Protein AF-U1NZK3-F1 (afdb_monomer_lite)

Radius of gyration: 23.52 Å; chains: 1; bounding box: 36×91×37 Å

pLDDT: mean 86.2, std 17.05, range [40.22, 98.25]

Secondary structure (DSSP, 8-state):
--PPP---------------HHHHHHHHHHHHHHHHHHH-HHHHHHHHHHHHHHHHHHHHHHHT--HHHHHHHHHHTTT-S-HHHHHHHHT---HHHHHHHHHSHHHHHHHHHHHHHHHHHHHTT-

Sequence (126 aa):
MPWRRSRADGDQFEGTPERSTDDRDADRLGTEVGTAVRGGGEAWERVRSDLAELAADAYADTENVSPATARRAVRRGEWTGDTLASGVLAGDVSRWARLRLWLVPERERRRRVERTVRAIRRLGGR

Structure (mmCIF, N/CA/C/O backbone):
data_AF-U1NZK3-F1
#
_entry.id   AF-U1NZK3-F1
#
loop_
_atom_site.group_PDB
_atom_site.id
_atom_site.type_symbol
_atom_site.label_atom_id
_atom_site.label_alt_id
_atom_site.label_comp_id
_atom_site.label_asym_id
_atom_site.label_entity_id
_atom_site.label_seq_id
_atom_site.pdbx_PDB_ins_code
_atom_site.Cartn_x
_atom_site.Cartn_y
_atom_site.Cartn_z
_atom_site.occupancy
_atom_site.B_iso_or_equiv
_atom_site.auth_seq_id
_atom_site.auth_comp_id
_atom_site.auth_asym_id
_atom_site.auth_atom_id
_atom_site.pdbx_PDB_model_num
ATOM 1 N N . MET A 1 1 ? -19.065 74.374 -11.446 1.00 48.06 1 MET A N 1
ATOM 2 C CA . MET A 1 1 ? -19.227 73.457 -10.289 1.00 48.06 1 MET A CA 1
ATOM 3 C C . MET A 1 1 ? -20.655 72.923 -10.343 1.00 48.06 1 MET A C 1
ATOM 5 O O . MET A 1 1 ? -21.526 73.768 -10.497 1.00 48.06 1 MET A O 1
ATOM 9 N N . PRO A 1 2 ? -20.911 71.598 -10.320 1.00 46.56 2 PRO A N 1
ATOM 10 C CA . PRO A 1 2 ? -20.259 70.624 -9.450 1.00 46.56 2 PRO A CA 1
ATOM 11 C C . PRO A 1 2 ? -19.617 69.413 -10.160 1.00 46.56 2 PRO A C 1
ATOM 13 O O . PRO A 1 2 ? -19.884 69.069 -11.305 1.00 46.56 2 PRO A O 1
ATOM 16 N N . TRP A 1 3 ? -18.717 68.821 -9.394 1.00 40.22 3 TRP A N 1
ATOM 17 C CA . TRP A 1 3 ? -17.820 67.687 -9.573 1.00 40.22 3 TRP A CA 1
ATOM 18 C C . TRP A 1 3 ? -18.562 66.342 -9.698 1.00 40.22 3 TRP A C 1
ATOM 20 O O . TRP A 1 3 ? -19.457 66.040 -8.912 1.00 40.22 3 TRP A O 1
ATOM 30 N N . ARG A 1 4 ? -18.133 65.486 -10.639 1.00 48.16 4 ARG A N 1
ATOM 31 C CA . ARG A 1 4 ? -18.432 64.044 -10.639 1.00 48.16 4 ARG A CA 1
ATOM 32 C C . ARG A 1 4 ? -17.347 63.303 -9.841 1.00 48.16 4 ARG A C 1
ATOM 34 O O . ARG A 1 4 ? -16.182 63.334 -10.220 1.00 48.16 4 ARG A O 1
ATOM 41 N N . ARG A 1 5 ? -17.740 62.624 -8.753 1.00 47.25 5 ARG A N 1
ATOM 42 C CA . ARG A 1 5 ? -17.079 61.393 -8.251 1.00 47.25 5 ARG A CA 1
ATOM 43 C C . ARG A 1 5 ? -17.400 60.263 -9.260 1.00 47.25 5 ARG A C 1
ATOM 45 O O . ARG A 1 5 ? -18.425 60.362 -9.926 1.00 47.25 5 ARG A O 1
ATOM 52 N N . SER A 1 6 ? -16.616 59.214 -9.502 1.00 46.41 6 SER A N 1
ATOM 53 C CA . SER A 1 6 ? -15.830 58.341 -8.619 1.00 46.41 6 SER A CA 1
ATOM 54 C C . SER A 1 6 ? -14.766 57.602 -9.455 1.00 46.41 6 SER A C 1
ATOM 56 O O . SER A 1 6 ? -15.045 57.257 -10.598 1.00 46.41 6 SER A O 1
ATOM 58 N N . ARG A 1 7 ? -13.526 57.493 -8.947 1.00 43.50 7 ARG A N 1
ATOM 59 C CA . ARG A 1 7 ? -12.806 56.250 -8.551 1.00 43.50 7 ARG A CA 1
ATOM 60 C C . ARG A 1 7 ? -12.917 55.105 -9.572 1.00 43.50 7 ARG A C 1
ATOM 62 O O . ARG A 1 7 ? -13.997 54.558 -9.733 1.00 43.50 7 ARG A O 1
ATOM 69 N N . ALA A 1 8 ? -11.895 54.864 -10.392 1.00 42.84 8 ALA A N 1
ATOM 70 C CA . ALA A 1 8 ? -10.591 54.254 -10.073 1.00 42.84 8 ALA A CA 1
ATOM 71 C C . ALA A 1 8 ? -10.703 52.753 -9.770 1.00 42.84 8 ALA A C 1
ATOM 73 O O . ALA A 1 8 ? -11.394 52.365 -8.832 1.00 42.84 8 ALA A O 1
ATOM 74 N N . ASP A 1 9 ? -9.986 52.004 -10.608 1.00 44.50 9 ASP A N 1
ATOM 75 C CA . ASP A 1 9 ? -9.468 50.649 -10.450 1.00 44.50 9 ASP A CA 1
ATOM 76 C C . ASP A 1 9 ? -10.440 49.563 -10.001 1.00 44.50 9 ASP A C 1
ATOM 78 O O . ASP A 1 9 ? -10.633 49.278 -8.822 1.00 44.50 9 ASP A O 1
ATOM 82 N N . GLY A 1 10 ? -10.965 48.863 -11.009 1.00 44.12 10 GLY A N 1
ATOM 83 C CA . GLY A 1 10 ? -11.195 47.433 -10.879 1.00 44.12 10 GLY A CA 1
ATOM 84 C C . GLY A 1 10 ? -9.838 46.750 -10.757 1.00 44.12 10 GLY A C 1
ATOM 85 O O . GLY A 1 10 ? -9.234 46.399 -11.767 1.00 44.12 10 GLY A O 1
ATOM 86 N N . ASP A 1 11 ? -9.374 46.630 -9.517 1.00 47.56 11 ASP A N 1
ATOM 87 C CA . ASP A 1 11 ? -8.263 45.782 -9.110 1.00 47.56 11 ASP A CA 1
ATOM 88 C C . ASP A 1 11 ? -8.617 44.346 -9.517 1.00 47.56 11 ASP A C 1
ATOM 90 O O . ASP A 1 11 ? -9.434 43.660 -8.891 1.00 47.56 11 ASP A O 1
ATOM 94 N N . GLN A 1 12 ? -8.099 43.941 -10.675 1.00 52.31 12 GLN A N 1
ATOM 95 C CA . GLN A 1 12 ? -8.117 42.559 -11.108 1.00 52.31 12 GLN A CA 1
ATOM 96 C C . GLN A 1 12 ? -7.209 41.815 -10.135 1.00 52.31 12 GLN A C 1
ATOM 98 O O . GLN A 1 12 ? -5.991 41.825 -10.283 1.00 52.31 12 GLN A O 1
ATOM 103 N N . PHE A 1 13 ? -7.803 41.171 -9.131 1.00 49.06 13 PHE A N 1
ATOM 104 C CA . PHE A 1 13 ? -7.123 40.135 -8.368 1.00 49.06 13 PHE A CA 1
ATOM 105 C C . PHE A 1 13 ? -6.858 38.951 -9.302 1.00 49.06 13 PHE A C 1
ATOM 107 O O . PHE A 1 13 ? -7.570 37.947 -9.300 1.00 49.06 13 PHE A O 1
ATOM 114 N N . GLU A 1 14 ? -5.816 39.077 -10.116 1.00 50.28 14 GLU A N 1
ATOM 115 C CA . GLU A 1 14 ? -5.149 37.979 -10.800 1.00 50.28 14 GLU A CA 1
ATOM 116 C C . GLU A 1 14 ? -4.321 37.230 -9.744 1.00 50.28 14 GLU A C 1
ATOM 118 O O . GLU A 1 14 ? -3.093 37.269 -9.691 1.00 50.28 14 GLU A O 1
ATOM 123 N N . GLY A 1 15 ? -5.033 36.599 -8.808 1.00 51.06 15 GLY A N 1
ATOM 124 C CA . GLY A 1 15 ? -4.443 35.665 -7.867 1.00 51.06 15 GLY A CA 1
ATOM 125 C C . GLY A 1 15 ? -3.937 34.471 -8.660 1.00 51.06 15 GLY A C 1
ATOM 126 O O . GLY A 1 15 ? -4.725 33.657 -9.139 1.00 51.06 15 GLY A O 1
ATOM 127 N N . THR A 1 16 ? -2.617 34.374 -8.818 1.00 55.34 16 THR A N 1
ATOM 128 C CA . THR A 1 16 ? -1.963 33.129 -9.235 1.00 55.34 16 THR A CA 1
ATOM 129 C C . THR A 1 16 ? -2.517 32.012 -8.347 1.00 55.34 16 THR A C 1
ATOM 131 O O . THR A 1 16 ? -2.507 32.199 -7.130 1.00 55.34 16 THR A O 1
ATOM 134 N N . PRO A 1 17 ? -3.033 30.890 -8.884 1.00 59.94 17 PRO A N 1
ATOM 135 C CA . PRO A 1 17 ? -3.569 29.833 -8.038 1.00 59.94 17 PRO A CA 1
ATOM 136 C C . PRO A 1 17 ? -2.440 29.319 -7.143 1.00 59.94 17 PRO A C 1
ATOM 138 O O . PRO A 1 17 ? -1.518 28.644 -7.605 1.00 59.94 17 PRO A O 1
ATOM 141 N N . GLU A 1 18 ? -2.480 29.688 -5.865 1.00 56.16 18 GLU A N 1
ATOM 142 C CA . GLU A 1 18 ? -1.577 29.161 -4.856 1.00 56.16 18 GLU A CA 1
ATOM 143 C C . GLU A 1 18 ? -1.844 27.661 -4.760 1.00 56.16 18 GLU A C 1
ATOM 145 O O . GLU A 1 18 ? -2.871 27.216 -4.251 1.00 56.16 18 GLU A O 1
ATOM 150 N N . ARG A 1 19 ? -0.931 26.867 -5.321 1.00 64.69 19 ARG A N 1
ATOM 151 C CA . ARG A 1 19 ? -0.964 25.408 -5.211 1.00 64.69 19 ARG A CA 1
ATOM 152 C C . ARG A 1 19 ? -1.054 25.029 -3.733 1.00 64.69 19 ARG A C 1
ATOM 154 O O . ARG A 1 19 ? -0.170 25.409 -2.951 1.00 64.69 19 ARG A O 1
ATOM 161 N N . SER A 1 20 ? -2.083 24.263 -3.371 1.00 74.25 20 SER A N 1
ATOM 162 C CA . SER A 1 20 ? -2.273 23.800 -1.996 1.00 74.25 20 SER A CA 1
ATOM 163 C C . SER A 1 20 ? -1.041 23.016 -1.529 1.00 74.25 20 SER A C 1
ATOM 165 O O . SER A 1 20 ? -0.321 22.408 -2.329 1.00 74.25 20 SER A O 1
ATOM 167 N N . THR A 1 21 ? -0.750 23.041 -0.230 1.00 73.62 21 THR A N 1
ATOM 168 C CA . THR A 1 21 ? 0.266 22.159 0.368 1.00 73.62 21 THR A CA 1
ATOM 169 C C . THR A 1 21 ? -0.033 20.692 0.061 1.00 73.62 21 THR A C 1
ATOM 171 O O . THR A 1 21 ? 0.880 19.973 -0.334 1.00 73.62 21 THR A O 1
ATOM 174 N N . ASP A 1 22 ? -1.311 20.306 0.082 1.00 74.62 22 ASP A N 1
ATOM 175 C CA . ASP A 1 22 ? -1.763 18.947 -0.241 1.00 74.62 22 ASP A CA 1
ATOM 176 C C . ASP A 1 22 ? -1.394 18.532 -1.673 1.00 74.62 22 ASP A C 1
ATOM 178 O O . ASP A 1 22 ? -0.955 17.405 -1.900 1.00 74.62 22 ASP A O 1
ATOM 182 N N . ASP A 1 23 ? -1.498 19.448 -2.644 1.00 78.00 23 ASP A N 1
ATOM 183 C CA . ASP A 1 23 ? -1.118 19.174 -4.037 1.00 78.00 23 ASP A CA 1
ATOM 184 C C . ASP A 1 23 ? 0.392 18.956 -4.170 1.00 78.00 23 ASP A C 1
ATOM 186 O O . ASP A 1 23 ? 0.846 18.100 -4.931 1.00 78.00 23 ASP A O 1
ATOM 190 N N . ARG A 1 24 ? 1.193 19.717 -3.414 1.00 76.62 24 ARG A N 1
ATOM 191 C CA . ARG A 1 24 ? 2.656 19.572 -3.406 1.00 76.62 24 ARG A CA 1
ATOM 192 C C . ARG A 1 24 ? 3.086 18.255 -2.770 1.00 76.62 24 ARG A C 1
ATOM 194 O O . ARG A 1 24 ? 4.011 17.616 -3.276 1.00 76.62 24 ARG A O 1
ATOM 201 N N . ASP A 1 25 ? 2.411 17.839 -1.707 1.00 76.88 25 ASP A N 1
ATOM 202 C CA . ASP A 1 25 ? 2.664 16.555 -1.062 1.00 76.88 25 ASP A CA 1
ATOM 203 C C . ASP A 1 25 ? 2.240 15.390 -1.967 1.00 76.88 25 ASP A C 1
ATOM 205 O O . ASP A 1 25 ? 3.002 14.435 -2.137 1.00 76.88 25 ASP A O 1
ATOM 209 N N . ALA A 1 26 ? 1.098 15.500 -2.652 1.00 79.06 26 ALA A N 1
ATOM 210 C CA . ALA A 1 26 ? 0.662 14.522 -3.646 1.00 79.06 26 ALA A CA 1
ATOM 211 C C . ALA A 1 26 ? 1.645 14.398 -4.827 1.00 79.06 26 ALA A C 1
ATOM 213 O O . ALA A 1 26 ? 2.002 13.279 -5.209 1.00 79.06 26 ALA A O 1
ATOM 214 N N . ASP A 1 27 ? 2.142 15.515 -5.370 1.00 85.69 27 ASP A N 1
ATOM 215 C CA . ASP A 1 27 ? 3.147 15.528 -6.446 1.00 85.69 27 ASP A CA 1
ATOM 216 C C . ASP A 1 27 ? 4.472 14.888 -5.995 1.00 85.69 27 ASP A C 1
ATOM 218 O O . ASP A 1 27 ? 5.096 14.108 -6.732 1.00 85.69 27 ASP A O 1
ATOM 222 N N . ARG A 1 28 ? 4.906 15.179 -4.762 1.00 85.00 28 ARG A N 1
ATOM 223 C CA . ARG A 1 28 ? 6.113 14.589 -4.173 1.00 85.00 28 ARG A CA 1
ATOM 224 C C . ARG A 1 28 ? 5.971 13.077 -4.017 1.00 85.00 28 ARG A C 1
ATOM 226 O O . ARG A 1 28 ? 6.861 12.342 -4.449 1.00 85.00 28 ARG A O 1
ATOM 233 N N . LEU A 1 29 ? 4.856 12.611 -3.458 1.00 82.12 29 LEU A N 1
ATOM 234 C CA . LEU A 1 29 ? 4.562 11.183 -3.315 1.00 82.12 29 LEU A CA 1
ATOM 235 C C . LEU A 1 29 ? 4.467 10.498 -4.684 1.00 82.12 29 LEU A C 1
ATOM 237 O O . LEU A 1 29 ? 5.041 9.428 -4.886 1.00 82.12 29 LEU A O 1
ATOM 241 N N . GLY A 1 30 ? 3.818 11.137 -5.659 1.00 86.38 30 GLY A N 1
ATOM 242 C CA . GLY A 1 30 ? 3.763 10.658 -7.040 1.00 86.38 30 GLY A CA 1
ATOM 243 C C . GLY A 1 30 ? 5.154 10.504 -7.662 1.00 86.38 30 GLY A C 1
ATOM 244 O O . GLY A 1 30 ? 5.439 9.500 -8.320 1.00 86.38 30 GLY A O 1
ATOM 245 N N . THR A 1 31 ? 6.056 11.450 -7.396 1.00 89.62 31 THR A N 1
ATOM 246 C CA . THR A 1 31 ? 7.456 11.404 -7.846 1.00 89.62 31 THR A CA 1
ATOM 247 C C . THR A 1 31 ? 8.240 10.275 -7.174 1.00 89.62 31 THR A C 1
ATOM 249 O O . THR A 1 31 ? 8.993 9.557 -7.844 1.00 89.62 31 THR A O 1
ATOM 252 N N . GLU A 1 32 ? 8.060 10.071 -5.869 1.00 88.44 32 GLU A N 1
ATOM 253 C CA . GLU A 1 32 ? 8.707 8.991 -5.121 1.00 88.44 32 GLU A CA 1
ATOM 254 C C . GLU A 1 32 ? 8.240 7.614 -5.605 1.00 88.44 32 GLU A C 1
ATOM 256 O O . GLU A 1 32 ? 9.067 6.763 -5.949 1.00 88.44 32 GLU A O 1
ATOM 261 N N . VAL A 1 33 ? 6.929 7.429 -5.766 1.00 91.88 33 VAL A N 1
ATOM 262 C CA . VAL A 1 33 ? 6.352 6.213 -6.350 1.00 91.88 33 VAL A CA 1
ATOM 263 C C . VAL A 1 33 ? 6.848 6.012 -7.781 1.00 91.88 33 VAL A C 1
ATOM 265 O O . VAL A 1 33 ? 7.259 4.909 -8.140 1.00 91.88 33 VAL A O 1
ATOM 268 N N . GLY A 1 34 ? 6.889 7.064 -8.603 1.00 92.44 34 GLY A N 1
ATOM 269 C CA . GLY A 1 34 ? 7.422 6.999 -9.965 1.00 92.44 34 GLY A CA 1
ATOM 270 C C . GLY A 1 34 ? 8.903 6.608 -10.015 1.00 92.44 34 GLY A C 1
ATOM 271 O O . GLY A 1 34 ? 9.338 5.905 -10.932 1.00 92.44 34 GLY A O 1
ATOM 272 N N . THR A 1 35 ? 9.686 7.020 -9.019 1.00 92.62 35 THR A N 1
ATOM 273 C CA . THR A 1 35 ? 11.096 6.634 -8.860 1.00 92.62 35 THR A CA 1
ATOM 274 C C . THR A 1 35 ? 11.219 5.174 -8.435 1.00 92.62 35 THR A C 1
ATOM 276 O O . THR A 1 35 ? 11.967 4.421 -9.057 1.00 92.62 35 THR A O 1
ATOM 279 N N . ALA A 1 36 ? 10.428 4.733 -7.456 1.00 93.12 36 ALA A N 1
ATOM 280 C CA . ALA A 1 36 ? 10.370 3.341 -7.017 1.00 93.12 36 ALA A CA 1
ATOM 281 C C . ALA A 1 36 ? 9.938 2.389 -8.145 1.00 93.12 36 ALA A C 1
ATOM 283 O O . ALA A 1 36 ? 10.511 1.313 -8.323 1.00 93.12 36 ALA A O 1
ATOM 284 N N . VAL A 1 37 ? 8.953 2.794 -8.951 1.00 95.44 37 VAL A N 1
ATOM 285 C CA . VAL A 1 37 ? 8.454 2.019 -10.092 1.00 95.44 37 VAL A CA 1
ATOM 286 C C . VAL A 1 37 ? 9.515 1.873 -11.179 1.00 95.44 37 VAL A C 1
ATOM 288 O O . VAL A 1 37 ? 9.672 0.773 -11.711 1.00 95.44 37 VAL A O 1
ATOM 291 N N . ARG A 1 38 ? 10.279 2.922 -11.488 1.00 94.31 38 ARG A N 1
ATOM 292 C CA . ARG A 1 38 ? 11.337 2.856 -12.508 1.00 94.31 38 ARG A CA 1
ATOM 293 C C . ARG A 1 38 ? 12.594 2.150 -12.005 1.00 94.31 38 ARG A C 1
ATOM 295 O O . ARG A 1 38 ? 13.053 1.200 -12.631 1.00 94.31 38 ARG A O 1
ATOM 302 N N . GLY A 1 39 ? 13.109 2.561 -10.849 1.00 88.69 39 GLY A N 1
ATOM 303 C CA . GLY A 1 39 ? 14.416 2.132 -10.343 1.00 88.69 39 GLY A CA 1
ATOM 304 C C . GLY A 1 39 ? 14.403 0.887 -9.453 1.00 88.69 39 GLY A C 1
ATOM 305 O O . GLY A 1 39 ? 15.380 0.145 -9.433 1.00 88.69 39 GLY A O 1
ATOM 306 N N . GLY A 1 40 ? 13.311 0.607 -8.735 1.00 91.19 40 GLY A N 1
ATOM 307 C CA . GLY A 1 40 ? 13.334 -0.405 -7.677 1.00 91.19 40 GLY A CA 1
ATOM 308 C C . GLY A 1 40 ? 14.249 0.002 -6.509 1.00 91.19 40 GLY A C 1
ATOM 309 O O . GLY A 1 40 ? 14.309 1.177 -6.145 1.00 91.19 40 GLY A O 1
ATOM 310 N N . GLY A 1 41 ? 14.955 -0.972 -5.924 1.00 91.75 41 GLY A N 1
ATOM 311 C CA . GLY A 1 41 ? 15.993 -0.739 -4.911 1.00 91.75 41 GLY A CA 1
ATOM 312 C C . GLY A 1 41 ? 15.493 -0.014 -3.659 1.00 91.75 41 GLY A C 1
ATOM 313 O O . GLY A 1 41 ? 14.392 -0.267 -3.180 1.00 91.75 41 GLY A O 1
ATOM 314 N N . GLU A 1 42 ? 16.292 0.916 -3.140 1.00 93.50 42 GLU A N 1
ATOM 315 C CA . GLU A 1 42 ? 15.974 1.666 -1.915 1.00 93.50 42 GLU A CA 1
ATOM 316 C C . GLU A 1 42 ? 14.679 2.479 -2.015 1.00 93.50 42 GLU A C 1
ATOM 318 O O . GLU A 1 42 ? 13.931 2.572 -1.046 1.00 93.50 42 GLU A O 1
ATOM 323 N N . ALA A 1 43 ? 14.383 3.047 -3.189 1.00 92.00 43 ALA A N 1
ATOM 324 C CA . ALA A 1 43 ? 13.132 3.771 -3.404 1.00 92.00 43 ALA A CA 1
ATOM 325 C C . ALA A 1 43 ? 11.920 2.834 -3.294 1.00 92.00 43 ALA A C 1
ATOM 327 O O . ALA A 1 43 ? 10.890 3.210 -2.743 1.00 92.00 43 ALA A O 1
ATOM 328 N N . TRP A 1 44 ? 12.053 1.595 -3.777 1.00 94.31 44 TRP A N 1
ATOM 329 C CA . TRP A 1 44 ? 11.027 0.572 -3.594 1.00 94.31 44 TRP A CA 1
ATOM 330 C C . TRP A 1 44 ? 10.857 0.171 -2.129 1.00 94.31 44 TRP A C 1
ATOM 332 O O . TRP A 1 44 ? 9.725 0.033 -1.672 1.00 94.31 44 TRP A O 1
ATOM 342 N N . GLU A 1 45 ? 11.953 0.014 -1.388 1.00 94.38 45 GLU A N 1
ATOM 343 C CA . GLU A 1 45 ? 11.883 -0.327 0.035 1.00 94.38 45 GLU A CA 1
ATOM 344 C C . GLU A 1 45 ? 11.234 0.779 0.873 1.00 94.38 45 GLU A C 1
ATOM 346 O O . GLU A 1 45 ? 10.422 0.468 1.743 1.00 94.38 45 GLU A O 1
ATOM 351 N N . ARG A 1 46 ? 11.498 2.056 0.561 1.00 93.38 46 ARG A N 1
ATOM 352 C CA . ARG A 1 46 ? 10.806 3.197 1.184 1.00 93.38 46 ARG A CA 1
ATOM 353 C C . ARG A 1 46 ? 9.303 3.163 0.934 1.00 93.38 46 ARG A C 1
ATOM 355 O O . ARG A 1 46 ? 8.538 3.059 1.885 1.00 93.38 46 ARG A O 1
ATOM 362 N N . VAL A 1 47 ? 8.888 3.088 -0.333 1.00 94.69 47 VAL A N 1
ATOM 363 C CA . VAL A 1 47 ? 7.460 2.988 -0.691 1.00 94.69 47 VAL A CA 1
ATOM 364 C C . VAL A 1 47 ? 6.798 1.774 -0.033 1.00 94.69 47 VAL A C 1
ATOM 366 O O . VAL A 1 47 ? 5.661 1.855 0.426 1.00 94.69 47 VAL A O 1
ATOM 369 N N . ARG A 1 48 ? 7.490 0.630 0.042 1.00 95.62 48 ARG A N 1
ATOM 370 C CA . ARG A 1 48 ? 6.977 -0.566 0.723 1.00 95.62 48 ARG A CA 1
ATOM 371 C C . ARG A 1 48 ? 6.796 -0.335 2.225 1.00 95.62 48 ARG A C 1
ATOM 373 O O . ARG A 1 48 ? 5.800 -0.804 2.769 1.00 95.62 48 ARG A O 1
ATOM 380 N N . SER A 1 49 ? 7.734 0.355 2.870 1.00 95.19 49 SER A N 1
ATOM 381 C CA . SER A 1 49 ? 7.659 0.714 4.289 1.00 95.19 49 SER A CA 1
ATOM 382 C C . SER A 1 49 ? 6.477 1.641 4.568 1.00 95.19 49 SER A C 1
ATOM 384 O O . SER A 1 49 ? 5.681 1.352 5.457 1.00 95.19 49 SER A O 1
ATOM 386 N N . ASP A 1 50 ? 6.301 2.688 3.763 1.00 95.06 50 ASP A N 1
ATOM 387 C CA . ASP A 1 50 ? 5.199 3.644 3.928 1.00 95.06 50 ASP A CA 1
ATOM 388 C C . ASP A 1 50 ? 3.840 2.960 3.742 1.00 95.06 50 ASP A C 1
ATOM 390 O O . ASP A 1 50 ? 2.920 3.133 4.539 1.00 95.06 50 ASP A O 1
ATOM 394 N N . LEU A 1 51 ? 3.726 2.094 2.729 1.00 96.38 51 LEU A N 1
ATOM 395 C CA . LEU A 1 51 ? 2.527 1.280 2.525 1.00 96.38 51 LEU A CA 1
ATOM 396 C C . LEU A 1 51 ? 2.275 0.303 3.683 1.00 96.38 51 LEU A C 1
ATOM 398 O O . LEU A 1 51 ? 1.118 -0.010 3.957 1.00 96.38 51 LEU A O 1
ATOM 402 N N . ALA A 1 52 ? 3.321 -0.199 4.344 1.00 97.19 52 ALA A N 1
ATOM 403 C CA . ALA A 1 52 ? 3.181 -1.087 5.492 1.00 97.19 52 ALA A CA 1
ATOM 404 C C . ALA A 1 52 ? 2.653 -0.364 6.733 1.00 97.19 52 ALA A C 1
ATOM 406 O O . ALA A 1 52 ? 1.790 -0.921 7.411 1.00 97.19 52 ALA A O 1
ATOM 407 N N . GLU A 1 53 ? 3.115 0.858 7.003 1.00 97.00 53 GLU A N 1
ATOM 408 C CA . GLU A 1 53 ? 2.568 1.678 8.090 1.00 97.00 53 GLU A CA 1
ATOM 409 C C . GLU A 1 53 ? 1.119 2.083 7.788 1.00 97.00 53 GLU A C 1
ATOM 411 O O . GLU A 1 53 ? 0.244 1.812 8.602 1.00 97.00 53 GLU A O 1
ATOM 416 N N . LEU A 1 54 ? 0.816 2.558 6.572 1.00 96.50 54 LEU A N 1
ATOM 417 C CA . LEU A 1 54 ? -0.564 2.886 6.176 1.00 96.50 54 LEU A CA 1
ATOM 418 C C . LEU A 1 54 ? -1.518 1.686 6.280 1.00 96.50 54 LEU A C 1
ATOM 420 O O . LEU A 1 54 ? -2.673 1.830 6.678 1.00 96.50 54 LEU A O 1
ATOM 424 N N . ALA A 1 55 ? -1.055 0.489 5.910 1.00 97.69 55 ALA A N 1
ATOM 425 C CA .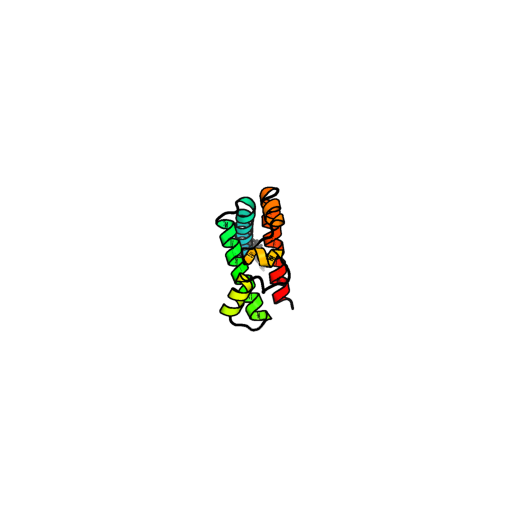 ALA A 1 55 ? -1.836 -0.731 6.078 1.00 97.69 55 ALA A CA 1
ATOM 426 C C . ALA A 1 55 ? -2.041 -1.082 7.557 1.00 97.69 55 ALA A C 1
ATOM 428 O O . ALA A 1 55 ? -3.113 -1.565 7.917 1.00 97.69 55 ALA A O 1
ATOM 429 N N . ALA A 1 56 ? -1.029 -0.865 8.402 1.00 98.12 56 ALA A N 1
ATOM 430 C CA . ALA A 1 56 ? -1.113 -1.142 9.829 1.00 98.12 56 ALA A CA 1
ATOM 431 C C . ALA A 1 56 ? -2.073 -0.178 10.530 1.00 98.12 56 ALA A C 1
ATOM 433 O O . ALA A 1 56 ? -2.892 -0.643 11.315 1.00 98.12 56 ALA A O 1
ATOM 434 N N . ASP A 1 57 ? -2.027 1.112 10.204 1.00 97.50 57 ASP A N 1
ATOM 435 C CA . ASP A 1 57 ? -2.942 2.114 10.754 1.00 97.50 57 ASP A CA 1
ATOM 436 C C . ASP A 1 57 ? -4.387 1.791 10.357 1.00 97.50 57 ASP A C 1
ATOM 438 O O . ASP A 1 57 ? -5.239 1.571 11.216 1.00 97.50 57 ASP A O 1
ATOM 442 N N . ALA A 1 58 ? -4.640 1.594 9.057 1.00 96.50 58 ALA A N 1
ATOM 443 C CA . ALA A 1 58 ? -5.974 1.246 8.571 1.00 96.50 58 ALA A CA 1
ATOM 444 C C . ALA A 1 58 ? -6.508 -0.061 9.187 1.00 96.50 58 ALA A C 1
ATOM 446 O O . ALA A 1 58 ? -7.697 -0.165 9.490 1.00 96.50 58 ALA A O 1
ATOM 447 N N . TYR A 1 59 ? -5.653 -1.072 9.369 1.00 97.31 59 TYR A N 1
ATOM 448 C CA . TYR A 1 59 ? -6.042 -2.337 9.996 1.00 97.31 59 TYR A CA 1
ATOM 449 C C . TYR A 1 59 ? -6.297 -2.190 11.501 1.00 97.31 59 TYR A C 1
ATOM 451 O O . TYR A 1 59 ? -7.241 -2.789 12.011 1.00 97.31 59 TYR A O 1
ATOM 459 N N . ALA A 1 60 ? -5.476 -1.409 12.211 1.00 97.44 60 ALA A N 1
ATOM 460 C CA . ALA A 1 60 ? -5.663 -1.124 13.632 1.00 97.44 60 ALA A CA 1
ATOM 461 C C . ALA A 1 60 ? -7.023 -0.469 13.883 1.00 97.44 60 ALA A C 1
ATOM 463 O O . ALA A 1 60 ? -7.758 -0.932 14.754 1.00 97.44 60 ALA A O 1
ATOM 464 N N . ASP A 1 61 ? -7.368 0.526 13.065 1.00 96.31 61 ASP A N 1
ATOM 465 C CA . ASP A 1 61 ? -8.640 1.238 13.147 1.00 96.31 61 ASP A CA 1
ATOM 466 C C . ASP A 1 61 ? -9.822 0.321 12.811 1.00 96.31 61 ASP A C 1
ATOM 468 O O . ASP A 1 61 ? -10.797 0.258 13.556 1.00 96.31 61 ASP A O 1
ATOM 472 N N . THR A 1 62 ? -9.721 -0.438 11.713 1.00 95.75 62 THR A N 1
ATOM 473 C CA . THR A 1 62 ? -10.818 -1.296 11.227 1.00 95.75 62 THR A CA 1
ATOM 474 C C . THR A 1 62 ? -11.120 -2.450 12.184 1.00 95.75 62 THR A C 1
ATOM 476 O O . THR A 1 62 ? -12.280 -2.762 12.437 1.00 95.75 62 THR A O 1
ATOM 479 N N . GLU A 1 63 ? -10.085 -3.106 12.712 1.00 95.81 63 GLU A N 1
ATOM 480 C CA . GLU A 1 63 ? -10.230 -4.289 13.572 1.00 95.81 63 GLU A CA 1
ATOM 481 C C . GLU A 1 63 ? -10.189 -3.936 15.071 1.00 95.81 63 GLU A C 1
ATOM 483 O O . GLU A 1 63 ? -10.263 -4.826 15.919 1.00 95.81 63 GLU A O 1
ATOM 488 N N . ASN A 1 64 ? -10.060 -2.646 15.408 1.00 96.62 64 ASN A N 1
ATOM 489 C CA . ASN A 1 64 ? -9.929 -2.119 16.768 1.00 96.62 64 ASN A CA 1
ATOM 490 C C . ASN A 1 64 ? -8.852 -2.851 17.597 1.00 96.62 64 ASN A C 1
ATOM 492 O O . ASN A 1 64 ? -9.078 -3.300 18.726 1.00 96.62 64 ASN A O 1
ATOM 496 N N . VAL A 1 65 ? -7.662 -3.009 17.012 1.00 98.19 65 VAL A N 1
ATOM 497 C CA . VAL A 1 65 ? -6.511 -3.674 17.641 1.00 98.19 65 VAL A CA 1
ATOM 498 C C . VAL A 1 65 ? -5.365 -2.701 17.879 1.00 98.19 65 VAL A C 1
ATOM 500 O O . VAL A 1 65 ? -5.263 -1.649 17.260 1.00 98.19 65 VAL A O 1
ATOM 503 N N . SER A 1 66 ? -4.433 -3.072 18.759 1.00 98.12 66 SER A N 1
ATOM 504 C CA . SER A 1 66 ? -3.261 -2.233 19.012 1.00 98.12 66 SER A CA 1
ATOM 505 C C . SER A 1 66 ? -2.371 -2.075 17.765 1.00 98.12 66 SER A C 1
ATOM 507 O O . SER A 1 66 ? -2.220 -3.038 16.999 1.00 98.12 66 SER A O 1
ATOM 509 N N . PRO A 1 67 ? -1.659 -0.939 17.610 1.00 97.81 67 PRO A N 1
ATOM 510 C CA . PRO A 1 67 ? -0.732 -0.725 16.492 1.00 97.81 67 PRO A CA 1
ATOM 511 C C . PRO A 1 67 ? 0.319 -1.837 16.356 1.00 97.81 67 PRO A C 1
ATOM 513 O O . PRO A 1 67 ? 0.658 -2.280 15.260 1.00 97.81 67 PRO A O 1
ATOM 516 N N . ALA A 1 68 ? 0.808 -2.368 17.482 1.00 98.00 68 ALA A N 1
ATOM 517 C CA . ALA A 1 68 ? 1.755 -3.483 17.486 1.00 98.00 68 ALA A CA 1
ATOM 518 C C . ALA A 1 68 ? 1.155 -4.776 16.900 1.00 98.00 68 ALA A C 1
ATOM 520 O O . ALA A 1 68 ? 1.840 -5.510 16.177 1.00 98.00 68 ALA A O 1
ATOM 521 N N . THR A 1 69 ? -0.119 -5.051 17.193 1.00 98.25 69 THR A N 1
ATOM 522 C CA . THR A 1 69 ? -0.850 -6.197 16.639 1.00 98.25 69 THR A CA 1
ATOM 523 C C . THR A 1 69 ? -1.087 -6.015 15.147 1.00 98.25 69 THR A C 1
ATOM 525 O O . THR A 1 69 ? -0.808 -6.940 14.384 1.00 98.25 69 THR A O 1
ATOM 528 N N . ALA A 1 70 ? -1.499 -4.820 14.723 1.00 98.19 70 ALA A N 1
ATOM 529 C CA . ALA A 1 70 ? -1.723 -4.508 13.318 1.00 98.19 70 ALA A CA 1
ATOM 530 C C . ALA A 1 70 ? -0.441 -4.628 12.483 1.00 98.19 70 ALA A C 1
ATOM 532 O O . ALA A 1 70 ? -0.410 -5.362 11.497 1.00 98.19 70 ALA A O 1
ATOM 533 N N . ARG A 1 71 ? 0.675 -4.039 12.935 1.00 98.25 71 ARG A N 1
ATOM 534 C CA . ARG A 1 71 ? 1.984 -4.194 12.272 1.00 98.25 71 ARG A CA 1
ATOM 535 C C . ARG A 1 71 ? 2.402 -5.660 12.147 1.00 98.25 71 ARG A C 1
ATOM 537 O O . ARG A 1 71 ? 3.005 -6.059 11.152 1.00 98.25 71 ARG A O 1
ATOM 544 N N . ARG A 1 72 ? 2.100 -6.490 13.153 1.00 98.06 72 ARG A N 1
ATOM 545 C CA . ARG A 1 72 ? 2.366 -7.935 13.094 1.00 98.06 72 ARG A CA 1
ATOM 546 C C . ARG A 1 72 ? 1.479 -8.631 12.060 1.00 98.06 72 ARG A C 1
ATOM 548 O O . ARG A 1 72 ? 2.011 -9.443 11.308 1.00 98.06 72 ARG A O 1
ATOM 555 N N . ALA A 1 73 ? 0.190 -8.303 11.998 1.00 97.75 73 ALA A N 1
ATOM 556 C CA . ALA A 1 73 ? -0.724 -8.827 10.983 1.00 97.75 73 ALA A CA 1
ATOM 557 C C . ALA A 1 73 ? -0.270 -8.437 9.564 1.00 97.75 73 ALA A C 1
ATOM 559 O O . ALA A 1 73 ? -0.240 -9.283 8.670 1.00 97.75 73 ALA A O 1
ATOM 560 N N . VAL A 1 74 ? 0.196 -7.195 9.372 1.00 97.94 74 VAL A N 1
ATOM 561 C CA . VAL A 1 74 ? 0.769 -6.728 8.100 1.00 97.94 74 VAL A CA 1
ATOM 562 C C . VAL A 1 74 ? 1.994 -7.545 7.702 1.00 97.94 74 VAL A C 1
ATOM 564 O O . VAL A 1 74 ? 2.029 -8.101 6.604 1.00 97.94 74 VAL A O 1
ATOM 567 N N . ARG A 1 75 ? 2.965 -7.701 8.613 1.00 96.50 75 ARG A N 1
ATOM 568 C CA . ARG A 1 75 ? 4.177 -8.502 8.363 1.00 96.50 75 ARG A CA 1
ATOM 569 C C . ARG A 1 75 ? 3.888 -9.976 8.081 1.00 96.50 75 ARG A C 1
ATOM 571 O O . ARG A 1 75 ? 4.657 -10.606 7.367 1.00 96.50 75 ARG A O 1
ATOM 578 N N . ARG A 1 76 ? 2.811 -10.531 8.643 1.00 96.19 76 ARG A N 1
ATOM 579 C CA . ARG A 1 76 ? 2.378 -11.918 8.398 1.00 96.19 76 ARG A CA 1
ATOM 580 C C . ARG A 1 76 ? 1.498 -12.074 7.158 1.00 96.19 76 ARG A C 1
ATOM 582 O O . ARG A 1 76 ? 1.209 -13.196 6.764 1.00 96.19 76 ARG A O 1
ATOM 589 N N . GLY A 1 77 ? 1.073 -10.970 6.541 1.00 96.44 77 GLY A N 1
ATOM 590 C CA . GLY A 1 77 ? 0.161 -10.993 5.401 1.00 96.44 77 GLY A CA 1
ATOM 591 C C . GLY A 1 77 ? -1.298 -11.312 5.761 1.00 96.44 77 GLY A C 1
ATOM 592 O O . GLY A 1 77 ? -2.083 -11.606 4.868 1.00 96.44 77 GLY A O 1
ATOM 593 N N . GLU A 1 78 ? -1.669 -11.233 7.039 1.00 96.38 78 GLU A N 1
ATOM 594 C CA . GLU A 1 78 ? -3.008 -11.564 7.563 1.00 96.38 78 GLU A CA 1
ATOM 595 C C . GLU A 1 78 ? -4.000 -10.394 7.424 1.00 96.38 78 GLU A C 1
ATOM 597 O O . GLU A 1 78 ? -5.207 -10.565 7.545 1.00 96.38 78 GLU A O 1
ATOM 602 N N . TRP A 1 79 ? -3.489 -9.199 7.127 1.00 96.31 79 TRP A N 1
ATOM 603 C CA . TRP A 1 79 ? -4.248 -7.950 7.076 1.00 96.31 79 TRP A CA 1
ATOM 604 C C . TRP A 1 79 ? -5.207 -7.820 5.879 1.00 96.31 79 TRP A C 1
ATOM 606 O O . TRP A 1 79 ? -6.033 -6.911 5.837 1.00 96.31 79 TRP A O 1
ATOM 616 N N . THR A 1 80 ? -5.091 -8.681 4.862 1.00 96.56 80 THR A N 1
ATOM 617 C CA . THR A 1 80 ? -5.923 -8.616 3.653 1.00 96.56 80 THR A CA 1
ATOM 618 C C . THR A 1 80 ? -6.062 -9.974 2.968 1.00 96.56 80 THR A C 1
ATOM 620 O O . THR A 1 80 ? -5.130 -10.771 2.946 1.00 96.56 80 THR A O 1
ATOM 623 N N . GLY A 1 81 ? -7.207 -10.209 2.317 1.00 94.81 81 GLY A N 1
ATOM 624 C CA . GLY A 1 81 ? -7.413 -11.371 1.443 1.00 94.81 81 GLY A CA 1
ATOM 625 C C . GLY A 1 81 ? -6.748 -11.253 0.061 1.00 94.81 81 GLY A C 1
ATOM 626 O O . GLY A 1 81 ? -6.778 -12.198 -0.724 1.00 94.81 81 GLY A O 1
ATOM 627 N N . ASP A 1 82 ? -6.161 -10.101 -0.281 1.00 96.12 82 ASP A N 1
ATOM 628 C CA . ASP A 1 82 ? -5.453 -9.910 -1.550 1.00 96.12 82 ASP A CA 1
ATOM 629 C C . ASP A 1 82 ? -4.013 -10.436 -1.457 1.00 96.12 82 ASP A C 1
ATOM 631 O O . ASP A 1 82 ? -3.111 -9.727 -1.015 1.00 96.12 82 ASP A O 1
ATOM 635 N N . THR A 1 83 ? -3.785 -11.671 -1.915 1.00 94.25 83 THR A N 1
ATOM 636 C CA . THR A 1 83 ? -2.498 -12.381 -1.773 1.00 94.25 83 THR A CA 1
ATOM 637 C C . THR A 1 83 ? -1.303 -11.628 -2.365 1.00 94.25 83 THR A C 1
ATOM 639 O O . THR A 1 83 ? -0.172 -11.796 -1.915 1.00 94.25 83 THR A O 1
ATOM 642 N N . LEU A 1 84 ? -1.520 -10.800 -3.397 1.00 95.12 84 LEU A N 1
ATOM 643 C CA . LEU A 1 84 ? -0.432 -9.989 -3.942 1.00 95.12 84 LEU A CA 1
ATOM 644 C C . LEU A 1 84 ? -0.078 -8.846 -2.991 1.00 95.12 84 LEU A C 1
ATOM 646 O O . LEU A 1 84 ? 1.101 -8.625 -2.741 1.00 95.12 84 LEU A O 1
ATOM 650 N N . ALA A 1 85 ? -1.079 -8.123 -2.486 1.00 96.44 85 ALA A N 1
ATOM 651 C CA . ALA A 1 85 ? -0.857 -7.015 -1.563 1.00 96.44 85 ALA A CA 1
ATOM 652 C C . ALA A 1 85 ? -0.245 -7.508 -0.244 1.00 96.44 85 ALA A C 1
ATOM 654 O O . ALA A 1 85 ? 0.721 -6.918 0.241 1.00 96.44 85 ALA A O 1
ATOM 655 N N . SER A 1 86 ? -0.751 -8.624 0.292 1.00 96.69 86 SER A N 1
ATOM 656 C CA . SER A 1 86 ? -0.205 -9.229 1.505 1.00 96.69 86 SER A CA 1
ATOM 657 C C . SER A 1 86 ? 1.243 -9.671 1.313 1.00 96.69 86 SER A C 1
ATOM 659 O O . SER A 1 86 ? 2.104 -9.270 2.092 1.00 96.69 86 SER A O 1
ATOM 661 N N . GLY A 1 87 ? 1.537 -10.395 0.229 1.00 95.88 87 GLY A N 1
ATOM 662 C CA . GLY A 1 87 ? 2.888 -10.851 -0.091 1.00 95.88 87 GLY A CA 1
ATOM 663 C C . GLY A 1 87 ? 3.878 -9.712 -0.338 1.00 95.88 87 GLY A C 1
ATOM 664 O O . GLY A 1 87 ? 5.045 -9.818 0.030 1.00 95.88 87 GLY A O 1
ATOM 665 N N . VAL A 1 88 ? 3.432 -8.591 -0.918 1.00 96.56 88 VAL A N 1
ATOM 666 C CA . VAL A 1 88 ? 4.281 -7.403 -1.102 1.00 96.56 88 VAL A CA 1
ATOM 667 C C . VAL A 1 88 ? 4.761 -6.860 0.241 1.00 96.56 88 VAL A C 1
ATOM 669 O O . VAL A 1 88 ? 5.957 -6.624 0.393 1.00 96.56 88 VAL A O 1
ATOM 672 N N . LEU A 1 89 ? 3.866 -6.694 1.218 1.00 97.00 89 LEU A N 1
ATOM 673 C CA . LEU A 1 89 ? 4.232 -6.131 2.522 1.00 97.00 89 LEU A CA 1
ATOM 674 C C . LEU A 1 89 ? 4.932 -7.151 3.430 1.00 97.00 89 LEU A C 1
ATOM 676 O O . LEU A 1 89 ? 5.894 -6.800 4.110 1.00 97.00 89 LEU A O 1
ATOM 680 N N . ALA A 1 90 ? 4.531 -8.422 3.371 1.00 94.19 90 ALA A N 1
ATOM 681 C CA . ALA A 1 90 ? 5.181 -9.514 4.097 1.00 94.19 90 ALA A CA 1
ATOM 682 C C . ALA A 1 90 ? 6.571 -9.879 3.535 1.00 94.19 90 ALA A C 1
ATOM 684 O O . ALA A 1 90 ? 7.340 -10.578 4.188 1.00 94.19 90 ALA A O 1
ATOM 685 N N . GLY A 1 91 ? 6.909 -9.420 2.324 1.00 90.56 91 GLY A N 1
ATOM 686 C CA . GLY A 1 91 ? 8.138 -9.810 1.625 1.00 90.56 91 GLY A CA 1
ATOM 687 C C . GLY A 1 91 ? 8.076 -11.206 0.992 1.00 90.56 91 GLY A C 1
ATOM 688 O O . GLY A 1 91 ? 9.076 -11.673 0.449 1.00 90.56 91 GLY A O 1
ATOM 689 N N . ASP A 1 92 ? 6.909 -11.853 1.002 1.00 89.44 92 ASP A N 1
ATOM 690 C CA . ASP A 1 92 ? 6.681 -13.174 0.417 1.00 89.44 92 ASP A CA 1
ATOM 691 C C . ASP A 1 92 ? 5.762 -13.103 -0.810 1.00 89.44 92 ASP A C 1
ATOM 693 O O . ASP A 1 92 ? 4.558 -13.354 -0.767 1.00 89.44 92 ASP A O 1
ATOM 697 N N . VAL A 1 93 ? 6.339 -12.719 -1.950 1.00 87.06 93 VAL A N 1
ATOM 698 C CA . VAL A 1 93 ? 5.628 -12.708 -3.236 1.00 87.06 93 VAL A CA 1
ATOM 699 C C . VAL A 1 93 ? 5.802 -14.027 -3.989 1.00 87.06 93 VAL A C 1
ATOM 701 O O . VAL A 1 93 ? 6.892 -14.610 -4.022 1.00 87.06 93 VAL A O 1
ATOM 704 N N . SER A 1 94 ? 4.742 -14.460 -4.678 1.00 90.19 94 SER A N 1
ATOM 705 C CA . SER A 1 94 ? 4.724 -15.712 -5.446 1.00 90.19 94 SER A CA 1
ATOM 706 C C . SER A 1 94 ? 5.797 -15.772 -6.543 1.00 90.19 94 SER A C 1
ATOM 708 O O . SER A 1 94 ? 6.215 -14.752 -7.100 1.00 90.19 94 SER A O 1
ATOM 710 N N . ARG A 1 95 ? 6.204 -16.991 -6.930 1.00 92.88 95 ARG A N 1
ATOM 711 C CA . ARG A 1 95 ? 7.190 -17.219 -8.009 1.00 92.88 95 ARG A CA 1
ATOM 712 C C . ARG A 1 95 ? 6.798 -16.540 -9.326 1.00 92.88 95 ARG A C 1
ATOM 714 O O . ARG A 1 95 ? 7.643 -15.933 -9.975 1.00 92.88 95 ARG A O 1
ATOM 721 N N . TRP A 1 96 ? 5.515 -16.564 -9.683 1.00 91.81 96 TRP A N 1
ATOM 722 C CA . TRP A 1 96 ? 5.002 -15.884 -10.876 1.00 91.81 96 TRP A CA 1
ATOM 723 C C . TRP A 1 96 ? 5.138 -14.362 -10.801 1.00 91.81 96 TRP A C 1
ATOM 725 O O . TRP A 1 96 ? 5.463 -13.726 -11.801 1.00 91.81 96 TRP A O 1
ATOM 735 N N . ALA A 1 97 ? 4.926 -13.768 -9.625 1.00 89.19 97 ALA A N 1
ATOM 736 C CA . ALA A 1 97 ? 5.139 -12.337 -9.426 1.00 89.19 97 ALA A CA 1
ATOM 737 C C . ALA A 1 97 ? 6.627 -11.967 -9.530 1.00 89.19 97 ALA A C 1
ATOM 739 O O . ALA A 1 97 ? 6.952 -10.900 -10.048 1.00 89.19 97 ALA A O 1
ATOM 740 N N . ARG A 1 98 ? 7.538 -12.844 -9.085 1.00 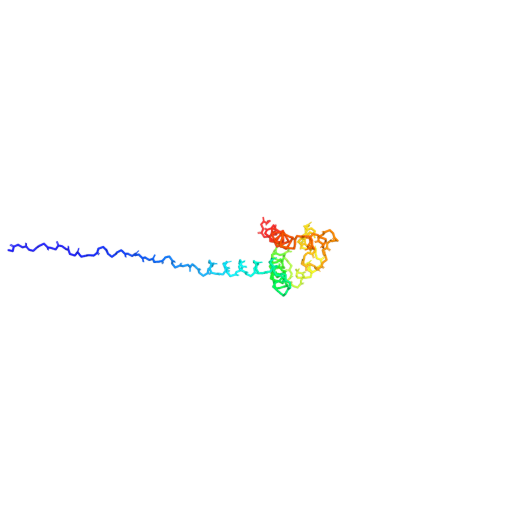91.69 98 ARG A N 1
ATOM 741 C CA . ARG A 1 98 ? 8.990 -12.667 -9.282 1.00 91.69 98 ARG A CA 1
ATOM 742 C C . ARG A 1 98 ? 9.368 -12.752 -10.761 1.00 91.69 98 ARG A C 1
ATOM 744 O O . ARG A 1 98 ? 10.086 -11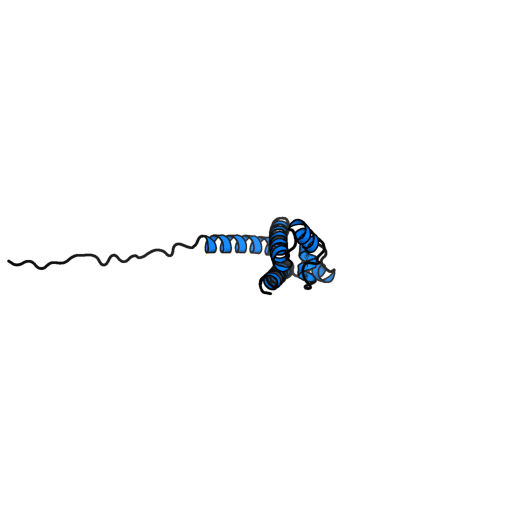.886 -11.243 1.00 91.69 98 ARG A O 1
ATOM 751 N N . LEU A 1 99 ? 8.820 -13.721 -11.497 1.00 95.62 99 LEU A N 1
ATOM 752 C CA . LEU A 1 99 ? 9.049 -13.832 -12.941 1.00 95.62 99 LEU A CA 1
ATOM 753 C C . LEU A 1 99 ? 8.524 -12.604 -13.699 1.00 95.62 99 LEU A C 1
ATOM 755 O O . LEU A 1 99 ? 9.212 -12.067 -14.560 1.00 95.62 99 LEU A O 1
ATOM 759 N N . ARG A 1 100 ? 7.331 -12.108 -13.350 1.00 93.19 100 ARG A N 1
ATOM 760 C CA . ARG A 1 100 ? 6.796 -10.861 -13.921 1.00 93.19 100 ARG A CA 1
ATOM 761 C C . ARG A 1 100 ? 7.680 -9.658 -13.627 1.00 93.19 100 ARG A C 1
ATOM 763 O O . ARG A 1 100 ? 7.852 -8.827 -14.509 1.00 93.19 100 ARG A O 1
ATOM 770 N N . LEU A 1 101 ? 8.244 -9.574 -12.424 1.00 93.94 101 LEU A N 1
ATOM 771 C CA . LEU A 1 101 ? 9.180 -8.509 -12.070 1.00 93.94 101 LEU A CA 1
ATOM 772 C C . LEU A 1 101 ? 10.444 -8.563 -12.937 1.00 93.94 101 LEU A C 1
ATOM 774 O O . LEU A 1 101 ? 10.970 -7.518 -13.290 1.00 93.94 101 LEU A O 1
ATOM 778 N N . TRP A 1 102 ? 10.902 -9.758 -13.308 1.00 94.25 102 TRP A N 1
ATOM 779 C CA . TRP A 1 102 ? 12.024 -9.920 -14.230 1.00 94.25 102 TRP A CA 1
ATOM 780 C C . TRP A 1 102 ? 11.664 -9.523 -15.674 1.00 94.25 102 TRP A C 1
ATOM 782 O O . TRP A 1 102 ? 12.430 -8.817 -16.319 1.00 94.25 102 TRP A O 1
ATOM 792 N N . LEU A 1 103 ? 10.483 -9.917 -16.165 1.00 96.00 10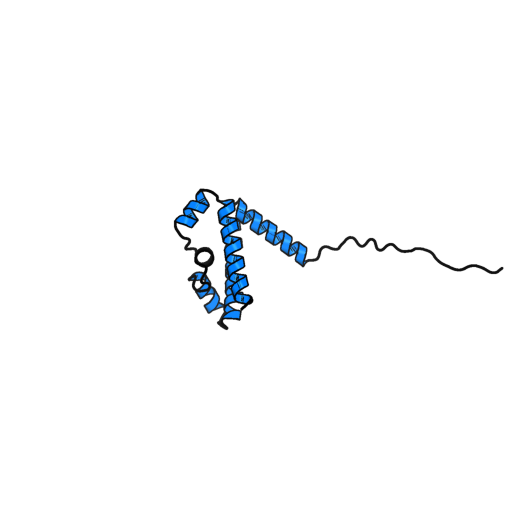3 LEU A N 1
ATOM 793 C CA . LEU A 1 103 ? 10.046 -9.646 -17.544 1.00 96.00 103 LEU A CA 1
ATOM 794 C C . LEU A 1 103 ? 9.634 -8.190 -17.791 1.00 96.00 103 LEU A C 1
ATOM 796 O O . LEU A 1 103 ? 9.918 -7.622 -18.841 1.00 96.00 103 LEU A O 1
ATOM 800 N N . VAL A 1 104 ? 8.879 -7.610 -16.859 1.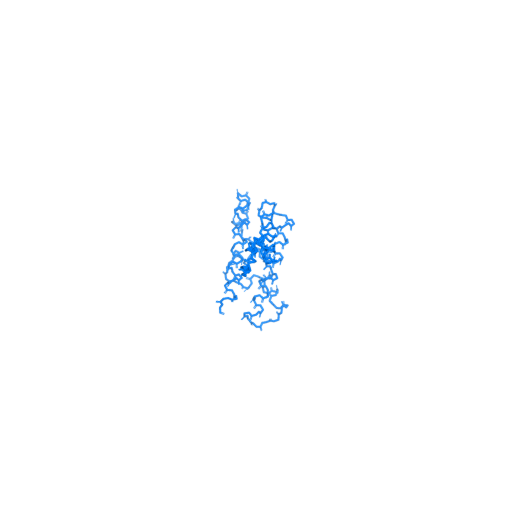00 95.88 104 VAL A N 1
ATOM 801 C CA . VAL A 1 104 ? 8.234 -6.298 -17.004 1.00 95.88 104 VAL A CA 1
ATOM 802 C C . VAL A 1 104 ? 8.357 -5.497 -15.702 1.00 95.88 104 VAL A C 1
ATOM 804 O O . VAL A 1 104 ? 7.347 -5.205 -15.052 1.00 95.88 104 VAL A O 1
ATOM 807 N N . PRO A 1 105 ? 9.585 -5.129 -15.298 1.00 93.69 105 PRO A N 1
ATOM 808 C CA . PRO A 1 105 ? 9.883 -4.638 -13.954 1.00 93.69 105 PRO A CA 1
ATOM 809 C C . PRO A 1 105 ? 9.035 -3.437 -13.531 1.00 93.69 105 PRO A C 1
ATOM 811 O O . PRO A 1 105 ? 8.413 -3.465 -12.468 1.00 93.69 105 PRO A O 1
ATOM 814 N N . GLU A 1 106 ? 8.930 -2.411 -14.376 1.00 96.81 106 GLU A N 1
ATOM 815 C CA . GLU A 1 106 ? 8.140 -1.216 -14.060 1.00 96.81 106 GLU A CA 1
ATOM 816 C C . GLU A 1 106 ? 6.638 -1.509 -13.990 1.00 96.81 106 GLU A C 1
ATOM 818 O O . GLU A 1 106 ? 5.952 -1.078 -13.061 1.00 96.81 106 GLU A O 1
ATOM 823 N N . ARG A 1 107 ? 6.107 -2.287 -14.946 1.00 96.50 107 ARG A N 1
ATOM 824 C CA . ARG A 1 107 ? 4.679 -2.641 -14.960 1.00 96.50 107 ARG A CA 1
ATOM 825 C C . ARG A 1 107 ? 4.305 -3.464 -13.733 1.00 96.50 107 ARG A C 1
ATOM 827 O O . ARG A 1 107 ? 3.258 -3.213 -13.144 1.00 96.50 107 ARG A O 1
ATOM 834 N N . GLU A 1 108 ? 5.144 -4.416 -13.332 1.00 96.75 108 GLU A N 1
ATOM 835 C CA . GLU A 1 108 ? 4.885 -5.239 -12.151 1.00 96.75 108 GLU A CA 1
ATOM 836 C C . GLU A 1 108 ? 5.039 -4.442 -10.848 1.00 96.75 108 GLU A C 1
ATOM 838 O O . GLU A 1 108 ? 4.199 -4.593 -9.962 1.00 96.75 108 GLU A O 1
ATOM 843 N N . ARG A 1 109 ? 6.029 -3.545 -10.719 1.00 96.69 109 ARG A N 1
ATOM 844 C CA . ARG A 1 109 ? 6.136 -2.668 -9.535 1.00 96.69 109 ARG A CA 1
ATOM 845 C C . ARG A 1 109 ? 4.936 -1.739 -9.399 1.00 96.69 109 ARG A C 1
ATOM 847 O O . ARG A 1 109 ? 4.345 -1.677 -8.323 1.00 96.69 109 ARG A O 1
ATOM 854 N N . ARG A 1 110 ? 4.511 -1.094 -10.491 1.00 97.31 110 ARG A N 1
ATOM 855 C CA . ARG A 1 110 ? 3.292 -0.271 -10.502 1.00 97.31 110 ARG A CA 1
ATOM 856 C C . ARG A 1 110 ? 2.063 -1.085 -10.101 1.00 97.31 110 ARG A C 1
ATOM 858 O O . ARG A 1 110 ? 1.345 -0.694 -9.187 1.00 97.31 110 ARG A O 1
ATOM 865 N N . ARG A 1 111 ? 1.880 -2.263 -10.706 1.00 96.62 111 ARG A N 1
ATOM 866 C CA . ARG A 1 111 ? 0.777 -3.178 -10.379 1.00 96.62 111 ARG A CA 1
ATOM 867 C C . ARG A 1 111 ? 0.752 -3.553 -8.896 1.00 96.62 111 ARG A C 1
ATOM 869 O O . ARG A 1 111 ? -0.326 -3.656 -8.317 1.00 96.62 111 ARG A O 1
ATOM 876 N N . ARG A 1 112 ? 1.914 -3.786 -8.281 1.00 96.88 112 ARG A N 1
ATOM 877 C CA . ARG A 1 112 ? 2.022 -4.090 -6.847 1.00 96.88 112 ARG A CA 1
ATOM 878 C C . ARG A 1 112 ? 1.589 -2.907 -5.985 1.00 96.88 112 ARG A C 1
ATOM 880 O O . ARG A 1 112 ? 0.748 -3.108 -5.119 1.00 96.88 112 ARG A O 1
ATOM 887 N N . VAL A 1 113 ? 2.088 -1.700 -6.262 1.00 97.12 113 VAL A N 1
ATOM 888 C CA . VAL A 1 113 ? 1.686 -0.476 -5.539 1.00 97.12 113 VAL A CA 1
ATOM 889 C C . VAL A 1 113 ? 0.180 -0.258 -5.645 1.00 97.12 113 VAL A C 1
ATOM 891 O O . VAL A 1 113 ? -0.500 -0.173 -4.627 1.00 97.12 113 VAL A O 1
ATOM 894 N N . GLU A 1 114 ? -0.362 -0.257 -6.864 1.00 96.62 114 GLU A N 1
ATOM 895 C CA . GLU A 1 114 ? -1.796 -0.058 -7.111 1.00 96.62 114 GLU A CA 1
ATOM 896 C C . GLU A 1 114 ? -2.654 -1.088 -6.368 1.00 96.62 114 GLU A C 1
ATOM 898 O O . GLU A 1 114 ? -3.686 -0.755 -5.781 1.00 96.62 114 GLU A O 1
ATOM 903 N N . ARG A 1 115 ? -2.225 -2.356 -6.366 1.00 97.06 115 ARG A N 1
ATOM 904 C CA . ARG A 1 115 ? -2.951 -3.435 -5.695 1.00 97.06 115 ARG A CA 1
ATOM 905 C C . ARG A 1 115 ? -2.903 -3.302 -4.175 1.00 97.06 115 ARG A C 1
ATOM 907 O O . ARG A 1 115 ? -3.935 -3.503 -3.536 1.00 97.06 115 ARG A O 1
ATOM 914 N N . THR A 1 116 ? -1.757 -2.926 -3.612 1.00 97.56 116 THR A N 1
ATOM 915 C CA . THR A 1 116 ? -1.610 -2.677 -2.173 1.00 97.56 116 THR A CA 1
ATOM 916 C C . THR A 1 116 ? -2.441 -1.478 -1.729 1.00 97.56 116 THR A C 1
ATOM 918 O O . THR A 1 116 ? -3.246 -1.621 -0.814 1.00 97.56 116 THR A O 1
ATOM 921 N N . VAL A 1 117 ? -2.364 -0.343 -2.431 1.00 96.62 117 VAL A N 1
ATOM 922 C CA . VAL A 1 117 ? -3.195 0.842 -2.147 1.00 96.62 117 VAL A CA 1
ATOM 923 C C . VAL A 1 117 ? -4.682 0.493 -2.215 1.00 96.62 117 VAL A C 1
ATOM 925 O O . VAL A 1 117 ? -5.453 0.855 -1.327 1.00 96.62 117 VAL A O 1
ATOM 928 N N . ARG A 1 118 ? -5.106 -0.269 -3.231 1.00 97.19 118 ARG A N 1
ATOM 929 C CA . ARG A 1 118 ? -6.497 -0.728 -3.336 1.00 97.19 118 ARG A CA 1
ATOM 930 C C . ARG A 1 118 ? -6.903 -1.625 -2.164 1.00 97.19 118 ARG A C 1
ATOM 932 O O . ARG A 1 118 ? -8.049 -1.557 -1.734 1.00 97.19 118 ARG A O 1
ATOM 939 N N . ALA A 1 119 ? -6.011 -2.481 -1.670 1.00 97.19 119 ALA A N 1
ATOM 940 C CA . ALA A 1 119 ? -6.279 -3.315 -0.502 1.00 97.19 119 ALA A CA 1
ATOM 941 C C . ALA A 1 119 ? -6.421 -2.482 0.780 1.00 97.19 119 ALA A C 1
ATOM 943 O O . ALA A 1 119 ? -7.395 -2.690 1.494 1.00 97.19 119 ALA A O 1
ATOM 944 N N . ILE A 1 120 ? -5.544 -1.498 1.003 1.00 96.44 120 ILE A N 1
ATOM 945 C CA . ILE A 1 120 ? -5.622 -0.570 2.145 1.00 96.44 120 ILE A CA 1
ATOM 946 C C . ILE A 1 120 ? -6.935 0.217 2.113 1.00 96.44 120 ILE A C 1
ATOM 948 O O . ILE A 1 120 ? -7.679 0.226 3.087 1.00 96.44 120 ILE A O 1
ATOM 952 N N . ARG A 1 121 ? -7.295 0.794 0.959 1.00 94.75 121 ARG A N 1
ATOM 953 C CA . ARG A 1 121 ? -8.558 1.538 0.798 1.00 94.75 121 ARG A CA 1
ATOM 954 C C . ARG A 1 121 ? -9.805 0.694 1.070 1.00 94.75 121 ARG A C 1
ATOM 956 O O . ARG A 1 121 ? -10.832 1.245 1.440 1.00 94.75 121 ARG A O 1
ATOM 963 N N . ARG A 1 122 ? -9.740 -0.628 0.871 1.00 94.81 122 ARG A N 1
ATOM 964 C CA . ARG A 1 122 ? -10.846 -1.546 1.195 1.00 94.81 122 ARG A CA 1
ATOM 965 C C . ARG A 1 122 ? -10.979 -1.830 2.694 1.00 94.81 122 ARG A C 1
ATOM 967 O O . ARG A 1 122 ? -12.034 -2.307 3.090 1.00 94.81 122 ARG A O 1
ATOM 974 N N . LEU A 1 123 ? -9.946 -1.574 3.500 1.00 90.56 123 LEU A N 1
ATOM 975 C CA . LEU A 1 123 ? -10.035 -1.673 4.960 1.00 90.56 123 L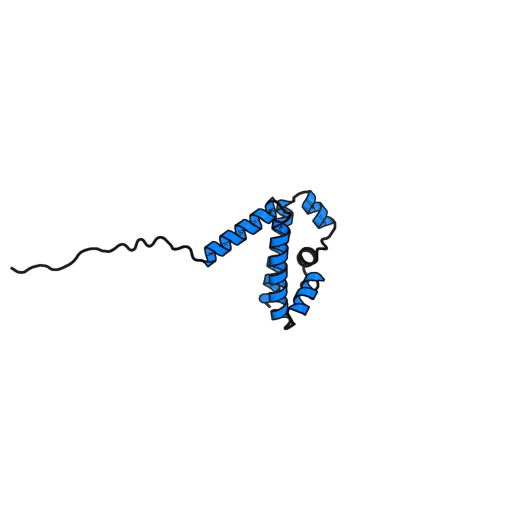EU A CA 1
ATOM 976 C C . LEU A 1 123 ? -10.816 -0.489 5.517 1.00 90.56 123 LEU A C 1
ATOM 978 O O . LEU A 1 123 ? -11.878 -0.696 6.080 1.00 90.56 123 LEU A O 1
ATOM 982 N N . GLY A 1 124 ? -10.353 0.735 5.246 1.00 78.12 124 GLY A N 1
ATOM 983 C CA . GLY A 1 124 ? -10.960 1.962 5.783 1.00 78.12 124 GLY A CA 1
ATOM 984 C C . GLY A 1 124 ? -12.286 2.385 5.138 1.00 78.12 124 GLY A C 1
ATOM 985 O O . GLY A 1 124 ? -12.808 3.442 5.465 1.00 78.12 124 GLY A O 1
ATOM 986 N N . GLY A 1 125 ? -12.806 1.608 4.186 1.00 70.12 125 GLY A N 1
ATOM 987 C CA . GLY A 1 125 ? -14.100 1.846 3.537 1.00 70.12 125 GLY A CA 1
ATOM 988 C C . GLY A 1 125 ? -15.171 0.816 3.898 1.00 70.12 125 GLY A C 1
ATOM 989 O O . GLY A 1 125 ? -16.127 0.679 3.134 1.00 70.12 125 GLY A O 1
ATOM 990 N N . ARG A 1 126 ? -14.966 0.041 4.970 1.00 54.50 126 ARG A N 1
ATOM 991 C CA . ARG A 1 126 ? -15.921 -0.950 5.482 1.00 54.50 126 ARG A CA 1
ATOM 992 C C . ARG A 1 126 ? -16.782 -0.392 6.603 1.00 54.50 126 ARG A C 1
ATOM 994 O O . ARG A 1 126 ? -16.254 0.415 7.392 1.00 54.50 126 ARG A O 1
#

Foldseek 3Di:
DDDDDDDDDPPPPPPDPPQDPVNVVVVVVVVLLLCCLPPPDPSVVVLLVVLLQLLLVLQCVLVVHDSVVSSVCLLCLVSFPQLLLSCSNVVNHDPVLVVCCVVPVNVSSVVSSVSSVVRSVVSNVD